Protein AF-A0A7S1LTD6-F1 (afdb_monomer)

Foldseek 3Di:
DDDDDDDDDDDDDDDDDDDDDDDDDDDDDDDDPDPPPPPDPPPDPDPFDQLDWDWAAPDPPDIDIQGDGPPDQLLVSLVVVCVVSVHDPVVSVVSSVVVVVVSVVSVVCVVVPPPDDDD

Mean predicted aligned error: 17.89 Å

Radius of gyration: 29.56 Å; Cα contacts (8 Å, |Δi|>4): 70; chains: 1; bounding box: 74×61×60 Å

Organism: Alexandrium catenella (NCBI:txid2925)

Sequence (119 aa):
PHPGQPMVAPAGTGGASGRVPAAAGRSPASPCKGGAGSRSVKEADGGPRVVLKVTVEVSEDQSETILVHEGETPKSLAEDFCKRNGLQDNLIGPLTAHIEENLQKALLTEKLGNVARPR

Structure (mmCIF, N/CA/C/O backbone):
data_AF-A0A7S1LTD6-F1
#
_entry.id   AF-A0A7S1LTD6-F1
#
loop_
_atom_site.group_PDB
_atom_site.id
_atom_site.type_symbol
_atom_site.label_atom_id
_atom_site.label_alt_id
_atom_site.label_comp_id
_atom_site.label_asym_id
_atom_site.label_entity_id
_atom_site.label_seq_id
_atom_site.pdbx_PDB_ins_code
_atom_site.Cartn_x
_atom_site.Cartn_y
_atom_site.Cartn_z
_atom_site.occupancy
_atom_site.B_iso_or_equiv
_atom_site.auth_seq_id
_atom_site.auth_comp_id
_atom_site.auth_asym_id
_atom_site.auth_atom_id
_atom_site.pdbx_PDB_model_num
ATOM 1 N N . PRO A 1 1 ? -41.175 30.769 22.210 1.00 51.44 1 PRO A N 1
ATOM 2 C CA . PRO A 1 1 ? -42.582 31.166 21.981 1.00 51.44 1 PRO A CA 1
ATOM 3 C C . PRO A 1 1 ? -42.721 32.688 21.798 1.00 51.44 1 PRO A C 1
ATOM 5 O O . PRO A 1 1 ? -42.786 33.424 22.773 1.00 51.44 1 PRO A O 1
ATOM 8 N N . HIS A 1 2 ? -42.743 33.140 20.541 1.00 50.47 2 HIS A N 1
ATOM 9 C CA . HIS A 1 2 ? -43.254 34.452 20.133 1.00 50.47 2 HIS A CA 1
ATOM 10 C C . HIS A 1 2 ? -44.279 34.223 19.005 1.00 50.47 2 HIS A C 1
ATOM 12 O O . HIS A 1 2 ? -43.963 33.472 18.079 1.00 50.47 2 HIS A O 1
ATOM 18 N N . PRO A 1 3 ? -45.498 34.789 19.095 1.00 65.38 3 PRO A N 1
ATOM 19 C CA . PRO A 1 3 ? -46.550 34.645 18.088 1.00 65.38 3 PRO A CA 1
ATOM 20 C C . PRO A 1 3 ? -46.619 35.846 17.118 1.00 65.38 3 PRO A C 1
ATOM 22 O O . PRO A 1 3 ? -46.383 36.980 17.524 1.00 65.38 3 PRO A O 1
ATOM 25 N N . GLY A 1 4 ? -47.044 35.596 15.869 1.00 57.72 4 GLY A N 1
ATOM 26 C CA . GLY A 1 4 ? -47.467 36.611 14.879 1.00 57.72 4 GLY A CA 1
ATOM 27 C C . GLY A 1 4 ? -46.340 37.088 13.947 1.00 57.72 4 GLY A C 1
ATOM 28 O O . GLY A 1 4 ? -45.266 37.420 14.418 1.00 57.72 4 GLY A O 1
ATOM 29 N N . GLN A 1 5 ? -46.464 37.150 12.619 1.00 65.44 5 GLN A N 1
ATOM 30 C CA . GLN A 1 5 ? -47.612 37.139 11.708 1.00 65.44 5 GLN A CA 1
ATOM 31 C C . GLN A 1 5 ? -47.256 36.459 10.360 1.00 65.44 5 GLN A C 1
ATOM 33 O O . GLN A 1 5 ? -46.074 36.338 10.036 1.00 65.44 5 GLN A O 1
ATOM 38 N N . PRO A 1 6 ? -48.269 36.055 9.564 1.00 70.25 6 PRO A N 1
ATOM 39 C CA . PRO A 1 6 ? -48.151 35.559 8.189 1.00 70.25 6 PRO A CA 1
ATOM 40 C C . PRO A 1 6 ? -48.393 36.666 7.136 1.00 70.25 6 PRO A C 1
ATOM 42 O O . PRO A 1 6 ? -49.013 37.670 7.461 1.00 70.25 6 PRO A O 1
ATOM 45 N N . MET A 1 7 ? -47.964 36.422 5.885 1.00 56.69 7 MET A N 1
ATOM 46 C CA . MET A 1 7 ? -48.308 37.062 4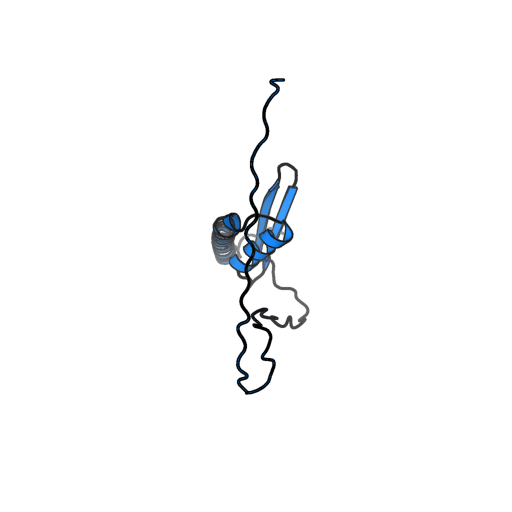.583 1.00 56.69 7 MET A CA 1
ATOM 47 C C . MET A 1 7 ? -46.999 37.194 3.780 1.00 56.69 7 MET A C 1
ATOM 49 O O . MET A 1 7 ? -46.025 37.734 4.279 1.00 56.69 7 MET A O 1
ATOM 53 N N . VAL A 1 8 ? -46.844 36.651 2.573 1.00 66.62 8 VAL A N 1
ATOM 54 C CA . VAL A 1 8 ? -47.632 36.909 1.364 1.00 66.62 8 VAL A CA 1
ATOM 55 C C . VAL A 1 8 ? -47.374 35.808 0.319 1.00 66.62 8 VAL A C 1
ATOM 57 O O . VAL A 1 8 ? -46.247 35.347 0.161 1.00 66.62 8 VAL A O 1
ATOM 60 N N . ALA A 1 9 ? -48.407 35.428 -0.434 1.00 52.34 9 ALA A N 1
ATOM 61 C CA . ALA A 1 9 ? -48.257 34.897 -1.792 1.00 52.34 9 ALA A CA 1
ATOM 62 C C . ALA A 1 9 ? -48.470 36.058 -2.778 1.00 52.34 9 ALA A C 1
ATOM 64 O O . ALA A 1 9 ? -49.203 36.997 -2.453 1.00 52.34 9 ALA A O 1
ATOM 65 N N . PRO A 1 10 ? -47.875 36.007 -3.980 1.00 64.62 10 PRO A N 1
ATOM 66 C CA . PRO A 1 10 ? -48.762 35.866 -5.135 1.00 64.62 10 PRO A CA 1
ATOM 67 C C . PRO A 1 10 ? -48.244 34.954 -6.257 1.00 64.62 10 PRO A C 1
ATOM 69 O O . PRO A 1 10 ? -47.056 34.687 -6.420 1.00 64.62 10 PRO A O 1
ATOM 72 N N . ALA A 1 11 ? -49.225 34.496 -7.032 1.00 55.81 11 ALA A N 1
ATOM 73 C CA . ALA A 1 11 ? -49.131 33.662 -8.216 1.00 55.81 11 ALA A CA 1
ATOM 74 C C . ALA A 1 11 ? -48.347 34.307 -9.373 1.00 55.81 11 ALA A C 1
ATOM 76 O O . ALA A 1 11 ? -48.443 35.509 -9.614 1.00 55.81 11 ALA A O 1
ATOM 77 N N . GLY A 1 12 ? -47.662 33.462 -10.147 1.00 51.97 12 GLY A N 1
ATOM 78 C CA . GLY A 1 12 ? -47.094 33.784 -11.454 1.00 51.97 12 GLY A CA 1
ATOM 79 C C . GLY A 1 12 ? -47.478 32.718 -12.477 1.00 51.97 12 GLY A C 1
ATOM 80 O O . GLY A 1 12 ? -46.866 31.657 -12.545 1.00 51.97 12 GLY A O 1
ATOM 81 N N . THR A 1 13 ? -48.532 33.001 -13.235 1.00 56.94 13 THR A N 1
ATOM 82 C CA . THR A 1 13 ? -48.993 32.294 -14.438 1.00 56.94 13 THR A CA 1
ATOM 83 C C . THR A 1 13 ? -48.173 32.677 -15.675 1.00 56.94 13 THR A C 1
ATOM 85 O O . THR A 1 13 ? -47.842 33.846 -15.846 1.00 56.94 13 THR A O 1
ATOM 88 N N . GLY A 1 14 ? -47.977 31.720 -16.590 1.00 47.34 14 GLY A N 1
ATOM 89 C CA . GLY A 1 14 ? -47.526 31.929 -17.980 1.00 47.34 14 GLY A CA 1
ATOM 90 C C . GLY A 1 14 ? -46.291 31.076 -18.301 1.00 47.34 14 GLY A C 1
ATOM 91 O O . GLY A 1 14 ? -45.282 31.199 -17.630 1.00 47.34 14 GLY A O 1
ATOM 92 N N . GLY A 1 15 ? -46.262 30.135 -19.245 1.00 50.25 15 GLY A N 1
ATOM 93 C CA . GLY A 1 15 ? -47.049 29.961 -20.461 1.00 50.25 15 GLY A CA 1
ATOM 94 C C . GLY A 1 15 ? -46.201 30.372 -21.665 1.00 50.25 15 GLY A C 1
ATOM 95 O O . GLY A 1 15 ? -46.133 31.557 -21.951 1.00 50.25 15 GLY A O 1
ATOM 96 N N . ALA A 1 16 ? -45.579 29.417 -22.366 1.00 49.91 16 ALA A N 1
ATOM 97 C CA . ALA A 1 16 ? -45.249 29.533 -23.792 1.00 49.91 16 ALA A CA 1
ATOM 98 C C . ALA A 1 16 ? -44.741 28.197 -24.356 1.00 49.91 16 ALA A C 1
ATOM 100 O O . ALA A 1 16 ? -43.698 27.678 -23.964 1.00 49.91 16 ALA A O 1
ATOM 101 N N . SER A 1 17 ? -45.498 27.679 -25.319 1.00 54.19 17 SER A N 1
ATOM 102 C CA . SER A 1 17 ? -45.104 26.639 -26.260 1.00 54.19 17 SER A CA 1
ATOM 103 C C . SER A 1 17 ? -43.874 27.053 -27.070 1.00 54.19 17 SER A C 1
ATOM 105 O O . SER A 1 17 ? -43.867 28.114 -27.687 1.00 54.19 17 SER A O 1
ATOM 107 N N . GLY A 1 18 ? -42.888 26.163 -27.159 1.00 50.03 18 GLY A N 1
ATOM 108 C CA . GLY A 1 18 ? -41.795 26.227 -28.126 1.00 50.03 18 GLY A CA 1
ATOM 109 C C . GLY A 1 18 ? -41.629 24.862 -28.779 1.00 50.03 18 GLY A C 1
ATOM 110 O O . GLY A 1 18 ? -41.193 23.908 -28.145 1.00 50.03 18 GLY A O 1
ATOM 111 N N . ARG A 1 19 ? -42.055 24.762 -30.036 1.00 52.09 19 ARG A N 1
ATOM 112 C CA . ARG A 1 19 ? -41.980 23.581 -30.902 1.00 52.09 19 ARG A CA 1
ATOM 113 C C . ARG A 1 19 ? -40.760 23.735 -31.828 1.00 52.09 19 ARG A C 1
ATOM 115 O O . ARG A 1 19 ? -40.432 24.868 -32.152 1.00 52.09 19 ARG A O 1
ATOM 122 N N . VAL A 1 20 ? -40.253 22.600 -32.336 1.00 53.72 20 VAL A N 1
ATOM 123 C CA . VAL A 1 20 ? -39.298 22.350 -33.458 1.00 53.72 20 VAL A CA 1
ATOM 124 C C . VAL A 1 20 ? -37.803 22.154 -33.111 1.00 53.72 20 VAL A C 1
ATOM 126 O O . VAL A 1 20 ? -37.334 22.774 -32.164 1.00 53.72 20 VAL A O 1
ATOM 129 N N . PRO A 1 21 ? -36.998 21.419 -33.924 1.00 53.47 21 PRO A N 1
ATOM 130 C CA . PRO A 1 21 ? -37.283 20.279 -34.814 1.00 53.47 21 PRO A CA 1
ATOM 131 C C . PRO A 1 21 ? -36.326 19.072 -34.625 1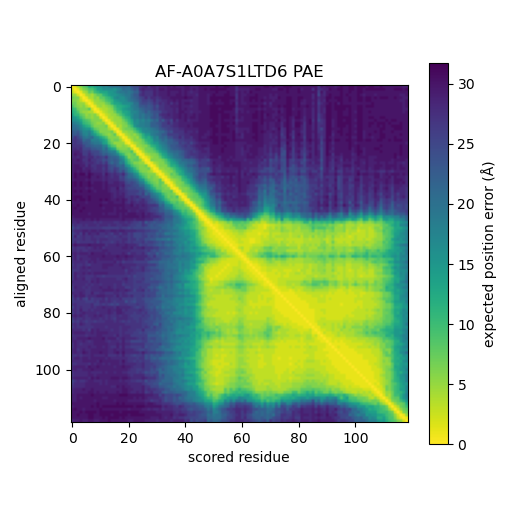.00 53.47 21 PRO A C 1
ATOM 133 O O . PRO A 1 21 ? -35.344 19.099 -33.890 1.00 53.47 21 PRO A O 1
ATOM 136 N N . ALA A 1 22 ? -36.641 18.006 -35.364 1.00 54.28 22 ALA A N 1
ATOM 137 C CA . ALA A 1 22 ? -35.854 16.795 -35.551 1.00 54.28 22 ALA A CA 1
ATOM 138 C C . ALA A 1 22 ? -34.524 17.019 -36.305 1.00 54.28 22 ALA A C 1
ATOM 140 O O . ALA A 1 22 ? -34.501 17.653 -37.359 1.00 54.28 22 ALA A O 1
ATOM 141 N N . ALA A 1 23 ? -33.462 16.372 -35.824 1.00 52.41 23 ALA A N 1
ATOM 142 C CA . ALA A 1 23 ? -32.303 15.928 -36.601 1.00 52.41 23 ALA A CA 1
ATOM 143 C C . ALA A 1 23 ? -31.948 14.529 -36.062 1.00 52.41 23 ALA A C 1
ATOM 145 O O . ALA A 1 23 ? -31.642 14.367 -34.888 1.00 52.41 23 ALA A O 1
ATOM 146 N N . ALA A 1 24 ? -32.316 13.456 -36.760 1.00 46.41 24 ALA A N 1
ATOM 147 C CA . ALA A 1 24 ? -31.518 12.839 -37.815 1.00 46.41 24 ALA A CA 1
ATOM 148 C C . ALA A 1 24 ? -30.131 12.392 -37.323 1.00 46.41 2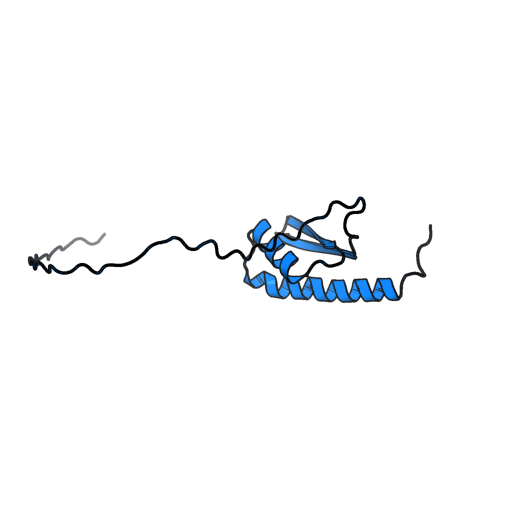4 ALA A C 1
ATOM 150 O O . ALA A 1 24 ? -29.227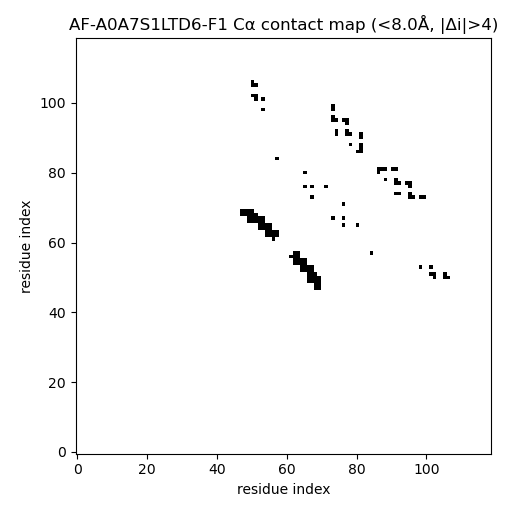 13.204 -37.165 1.00 46.41 24 ALA A O 1
ATOM 151 N N . GLY A 1 25 ? -29.951 11.073 -37.218 1.00 45.03 25 GLY A N 1
ATOM 152 C CA . GLY A 1 25 ? -28.668 10.466 -37.558 1.00 45.03 25 GLY A CA 1
ATOM 153 C C . GLY A 1 25 ? -28.008 9.610 -36.482 1.00 45.03 25 GLY A C 1
ATOM 154 O O . GLY A 1 25 ? -27.318 10.121 -35.617 1.00 45.03 25 GLY A O 1
ATOM 155 N N . ARG A 1 26 ? -28.087 8.294 -36.721 1.00 54.25 26 ARG A N 1
ATOM 156 C CA . ARG A 1 26 ? -27.027 7.291 -36.507 1.00 54.25 26 ARG A CA 1
ATOM 157 C C . ARG A 1 26 ? -26.732 6.830 -35.067 1.00 54.25 26 ARG A C 1
ATOM 159 O O . ARG A 1 26 ? -26.063 7.489 -34.286 1.00 54.25 26 ARG A O 1
ATOM 166 N N . SER A 1 27 ? -27.179 5.594 -34.825 1.00 44.88 27 SER A N 1
ATOM 167 C CA . SER A 1 27 ? -26.508 4.468 -34.146 1.00 44.88 27 SER A CA 1
ATOM 168 C C . SER A 1 27 ? -24.982 4.553 -33.954 1.00 44.88 27 SER A C 1
ATOM 170 O O . SER A 1 27 ? -24.321 5.235 -34.734 1.00 44.88 27 SER A O 1
ATOM 172 N N . PRO A 1 28 ? -24.372 3.659 -33.145 1.00 52.91 28 PRO A N 1
ATOM 173 C CA . PRO A 1 28 ? -24.890 2.835 -32.048 1.00 52.91 28 PRO A CA 1
ATOM 174 C C . PRO A 1 28 ? -24.059 3.029 -30.762 1.00 52.91 28 PRO A C 1
ATOM 176 O O . PRO A 1 28 ? -23.086 3.777 -30.717 1.00 52.91 28 PRO A O 1
ATOM 179 N N . ALA A 1 29 ? -24.448 2.298 -29.717 1.00 54.97 29 ALA A N 1
ATOM 180 C CA . ALA A 1 29 ? -23.626 2.002 -28.555 1.00 54.97 29 ALA A CA 1
ATOM 181 C C . ALA A 1 29 ? -22.141 1.818 -28.918 1.00 54.97 29 ALA A C 1
ATOM 183 O O . ALA A 1 29 ? -21.783 1.073 -29.832 1.00 54.97 29 ALA A O 1
ATOM 184 N N . SER A 1 30 ? -21.276 2.491 -28.172 1.00 52.59 30 SER A N 1
ATOM 185 C CA . SER A 1 30 ? -19.854 2.194 -28.132 1.00 52.59 30 SER A CA 1
ATOM 186 C C . SER A 1 30 ? -19.360 2.317 -26.699 1.00 52.59 30 SER A C 1
ATOM 188 O O . SER A 1 30 ? -19.894 3.102 -25.914 1.00 52.59 30 SER A O 1
ATOM 190 N N . PRO A 1 31 ? -18.445 1.425 -26.327 1.00 51.16 31 PRO A N 1
ATOM 191 C CA . PRO A 1 31 ? -18.632 0.568 -25.174 1.00 51.16 31 PRO A CA 1
ATOM 192 C C . PRO A 1 31 ? -17.763 1.044 -24.015 1.00 51.16 31 PRO A C 1
ATOM 194 O O . PRO A 1 31 ? -16.819 1.806 -24.198 1.00 51.16 31 PRO A O 1
ATOM 197 N N . CYS A 1 32 ? -18.102 0.557 -22.824 1.00 43.56 32 CYS A N 1
ATOM 198 C CA . CYS A 1 32 ? -17.178 0.150 -21.769 1.00 43.56 32 CYS A CA 1
ATOM 199 C C . CYS A 1 32 ? -15.782 0.781 -21.878 1.00 43.56 32 CYS A C 1
ATOM 201 O O . CYS A 1 32 ? -14.910 0.254 -22.573 1.00 43.56 32 CYS A O 1
ATOM 203 N N . LYS A 1 33 ? -15.536 1.880 -21.156 1.00 48.84 33 LYS A N 1
ATOM 204 C CA . LYS A 1 33 ? -14.171 2.353 -20.913 1.00 48.84 33 LYS A CA 1
ATOM 205 C C . LYS A 1 33 ? -13.504 1.361 -19.957 1.00 48.84 33 LYS A C 1
ATOM 207 O O . LYS A 1 33 ? -13.455 1.553 -18.748 1.00 48.84 33 LYS A O 1
ATOM 212 N N . GLY A 1 34 ? -13.092 0.238 -20.539 1.00 44.56 34 GLY A N 1
ATOM 213 C CA . GLY A 1 34 ? -12.282 -0.794 -19.934 1.00 44.56 34 GLY A CA 1
ATOM 214 C C . GLY A 1 34 ? -10.909 -0.222 -19.633 1.00 44.56 34 GLY A C 1
ATOM 215 O O . GLY A 1 34 ? -10.141 0.109 -20.530 1.00 44.56 34 GLY A O 1
ATOM 216 N N . GLY A 1 35 ? -10.633 -0.103 -18.345 1.00 41.44 35 GLY A N 1
ATOM 217 C CA . GLY A 1 35 ? -9.294 -0.001 -17.785 1.00 41.44 35 GLY A CA 1
ATOM 218 C C . GLY A 1 35 ? -9.142 -0.924 -16.579 1.00 41.44 35 GLY A C 1
ATOM 219 O O . GLY A 1 35 ? -8.272 -0.697 -15.752 1.00 41.44 35 GLY A O 1
ATOM 220 N N . ALA A 1 36 ? -9.995 -1.946 -16.445 1.00 47.19 36 ALA A N 1
ATOM 221 C CA . ALA A 1 36 ? -9.708 -3.074 -15.575 1.00 47.19 36 ALA A CA 1
ATOM 222 C C . ALA A 1 36 ? -8.739 -3.962 -16.352 1.00 47.19 36 ALA A C 1
ATOM 224 O O . ALA A 1 36 ? -9.145 -4.795 -17.160 1.00 47.19 36 ALA A O 1
ATOM 225 N N . GLY A 1 37 ? -7.445 -3.700 -16.179 1.00 39.88 37 GLY A N 1
ATOM 226 C CA . GLY A 1 37 ? -6.401 -4.618 -16.596 1.00 39.88 37 GLY A CA 1
ATOM 227 C C . GLY A 1 37 ? -6.598 -5.930 -15.853 1.00 39.88 37 GLY A C 1
ATOM 228 O O . GLY A 1 37 ? -6.047 -6.120 -14.773 1.00 39.88 37 GLY A O 1
ATOM 229 N N . SER A 1 38 ? -7.390 -6.826 -16.437 1.00 46.97 38 SER A N 1
ATOM 230 C CA . SER A 1 38 ? -7.392 -8.247 -16.138 1.00 46.97 38 SER A CA 1
ATOM 231 C C . SER A 1 38 ? -6.008 -8.769 -16.500 1.00 46.97 38 SER A C 1
ATOM 233 O O . SER A 1 38 ? -5.764 -9.251 -17.607 1.00 46.97 38 SER A O 1
ATOM 235 N N . ARG A 1 39 ? -5.055 -8.611 -15.579 1.00 50.91 39 ARG A N 1
ATOM 236 C CA . ARG A 1 39 ? -3.804 -9.350 -15.636 1.00 50.91 39 ARG A CA 1
ATOM 237 C C . ARG A 1 39 ? -4.164 -10.803 -15.374 1.00 50.91 39 ARG A C 1
ATOM 239 O O . ARG A 1 39 ? -4.377 -11.223 -14.247 1.00 50.91 39 ARG A O 1
ATOM 246 N N . SER A 1 40 ? -4.322 -11.499 -16.495 1.00 47.25 40 SER A N 1
ATOM 247 C CA . SER A 1 40 ? -4.271 -12.940 -16.673 1.00 47.25 40 SER A CA 1
ATOM 248 C C . SER A 1 40 ? -3.348 -13.575 -15.633 1.00 47.25 40 SER A C 1
ATOM 250 O O . SER A 1 40 ? -2.124 -13.527 -15.764 1.00 47.25 40 SER A O 1
ATOM 252 N N . VAL A 1 41 ? -3.936 -14.142 -14.581 1.00 49.50 41 VAL A N 1
ATOM 253 C CA . VAL A 1 41 ? -3.221 -15.060 -13.702 1.00 49.50 41 VAL A CA 1
ATOM 254 C C . VAL A 1 41 ? -3.175 -16.394 -14.428 1.00 49.50 41 VAL A C 1
ATOM 256 O O . VAL A 1 41 ? -4.091 -17.207 -14.380 1.00 49.50 41 VAL A O 1
ATOM 259 N N . LYS A 1 42 ? -2.093 -16.581 -15.184 1.00 45.38 42 LYS A N 1
A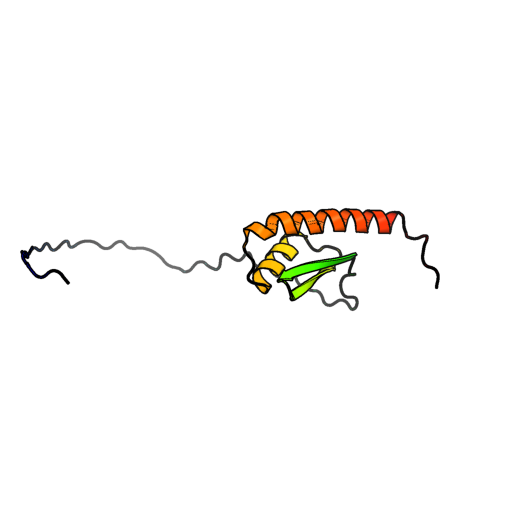TOM 260 C CA . LYS A 1 42 ? -1.600 -17.913 -15.506 1.00 45.38 42 LYS A CA 1
ATOM 261 C C . LYS A 1 4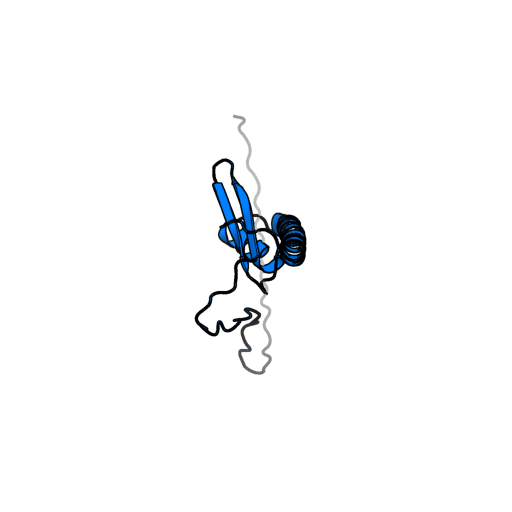2 ? -1.317 -18.595 -14.172 1.00 45.38 42 LYS A C 1
ATOM 263 O O . LYS A 1 42 ? -0.351 -18.251 -13.498 1.00 45.38 42 LYS A O 1
ATOM 268 N N . GLU A 1 43 ? -2.188 -19.524 -13.807 1.00 51.88 43 GLU A N 1
ATOM 269 C CA . GLU A 1 43 ? -1.957 -20.505 -12.758 1.00 51.88 43 GLU A CA 1
ATOM 270 C C . GLU A 1 43 ? -0.736 -21.342 -13.160 1.00 51.88 43 GLU A C 1
ATOM 272 O O . GLU A 1 43 ? -0.813 -22.267 -13.966 1.00 51.88 43 GLU A O 1
ATOM 277 N N . ALA A 1 44 ? 0.426 -20.936 -12.658 1.00 50.47 44 ALA A N 1
ATOM 278 C CA . ALA A 1 44 ? 1.598 -21.776 -12.540 1.00 50.47 44 ALA A CA 1
ATOM 279 C C . ALA A 1 44 ? 1.813 -21.994 -11.042 1.00 50.47 44 ALA A C 1
ATOM 281 O O . ALA A 1 44 ? 1.901 -21.044 -10.267 1.00 50.47 44 ALA A O 1
ATOM 282 N N . ASP A 1 45 ? 1.814 -23.266 -10.674 1.00 50.81 45 ASP A N 1
ATOM 283 C CA . ASP A 1 45 ? 2.025 -23.845 -9.353 1.00 50.81 45 ASP A CA 1
ATOM 284 C C . ASP A 1 45 ? 3.261 -23.238 -8.654 1.00 50.81 45 ASP A C 1
ATOM 286 O O . ASP A 1 45 ? 4.402 -23.632 -8.890 1.00 50.81 45 ASP A O 1
ATOM 290 N N . GLY A 1 46 ? 3.028 -22.183 -7.869 1.00 50.34 46 GLY A N 1
ATOM 291 C CA . GLY A 1 46 ? 4.070 -21.334 -7.291 1.00 50.34 46 GLY A CA 1
ATOM 292 C C . GLY A 1 46 ? 3.599 -19.887 -7.204 1.00 50.34 46 GLY A C 1
ATOM 293 O O . GLY A 1 46 ? 4.039 -19.042 -7.979 1.00 50.34 46 GLY A O 1
ATOM 294 N N . GLY A 1 47 ? 2.665 -19.609 -6.286 1.00 57.28 47 GLY A N 1
ATOM 295 C CA . GLY A 1 47 ? 2.161 -18.253 -6.045 1.00 57.28 47 GLY A CA 1
ATOM 296 C C . GLY A 1 47 ? 3.307 -17.242 -5.888 1.00 57.28 47 GLY A C 1
ATOM 297 O O . GLY A 1 47 ? 4.391 -17.614 -5.423 1.00 57.28 47 GLY A O 1
ATOM 298 N N . PRO A 1 48 ? 3.103 -15.980 -6.302 1.00 66.56 48 PRO A N 1
ATOM 299 C CA . PRO A 1 48 ? 4.184 -15.010 -6.350 1.00 66.56 48 PRO A CA 1
ATOM 300 C C . PRO A 1 48 ? 4.789 -14.864 -4.948 1.00 66.56 48 PRO A C 1
ATOM 302 O O . PRO A 1 48 ? 4.076 -14.841 -3.944 1.00 66.56 48 PRO A O 1
ATOM 305 N N . ARG A 1 49 ? 6.121 -14.859 -4.857 1.00 77.81 49 ARG A N 1
ATOM 306 C CA . ARG A 1 49 ? 6.822 -14.864 -3.571 1.00 77.81 49 ARG A CA 1
ATOM 307 C C . ARG A 1 49 ? 6.499 -13.579 -2.816 1.00 77.81 49 ARG A C 1
ATOM 309 O O . ARG A 1 49 ? 6.628 -12.484 -3.361 1.00 77.81 49 ARG A O 1
ATOM 316 N N . VAL A 1 50 ? 6.091 -13.712 -1.554 1.00 83.44 50 VAL A N 1
ATOM 317 C CA . VAL A 1 50 ? 5.920 -12.558 -0.663 1.00 83.44 50 VAL A CA 1
ATOM 318 C C . VAL A 1 50 ? 7.301 -11.973 -0.381 1.00 83.44 50 VAL A C 1
ATOM 320 O O . VAL A 1 50 ? 8.126 -12.625 0.261 1.00 83.44 50 VAL A O 1
ATOM 323 N N . VAL A 1 51 ? 7.537 -10.752 -0.854 1.00 85.44 51 VAL A N 1
ATOM 324 C CA . VAL A 1 51 ? 8.784 -10.004 -0.616 1.00 85.44 51 VAL A CA 1
ATOM 325 C C . VAL A 1 51 ? 8.699 -9.116 0.605 1.00 85.44 51 VAL A C 1
ATOM 327 O O . VAL A 1 51 ? 9.711 -8.849 1.246 1.00 85.44 51 VAL A O 1
ATOM 330 N N . LEU A 1 52 ? 7.496 -8.663 0.950 1.00 86.31 52 LEU A N 1
ATOM 331 C CA . LEU A 1 52 ? 7.299 -7.747 2.057 1.00 86.31 52 LEU A CA 1
ATOM 332 C C . LEU A 1 52 ? 5.939 -7.982 2.713 1.00 86.31 52 LEU A C 1
ATOM 334 O O . LEU A 1 52 ? 4.931 -8.205 2.044 1.00 86.31 52 LEU A O 1
ATOM 338 N N . LYS A 1 53 ? 5.925 -7.917 4.044 1.00 88.62 53 LYS A N 1
ATOM 339 C CA . LYS A 1 53 ? 4.714 -7.918 4.865 1.00 88.62 53 LYS A CA 1
ATOM 340 C C . LYS A 1 53 ? 4.653 -6.587 5.599 1.00 88.62 53 LYS A C 1
ATOM 342 O O . LYS A 1 53 ? 5.542 -6.307 6.398 1.00 88.62 53 LYS A O 1
ATOM 347 N N . VAL A 1 54 ? 3.638 -5.781 5.315 1.00 87.88 54 VAL A N 1
ATOM 348 C CA . VAL A 1 54 ? 3.434 -4.476 5.957 1.00 87.88 54 VAL A CA 1
ATOM 349 C C . VAL A 1 54 ? 2.175 -4.560 6.799 1.00 87.88 54 VAL A C 1
ATOM 351 O O . VAL A 1 54 ? 1.102 -4.778 6.252 1.00 87.88 54 VAL A O 1
ATOM 354 N N . THR A 1 55 ? 2.285 -4.404 8.114 1.00 87.75 55 THR A N 1
ATOM 355 C CA . THR A 1 55 ? 1.109 -4.309 8.987 1.00 87.75 55 THR A CA 1
ATOM 356 C C . THR A 1 55 ? 0.715 -2.848 9.124 1.00 87.75 55 THR A C 1
ATOM 358 O O . THR A 1 55 ? 1.542 -2.023 9.500 1.00 87.75 55 THR A O 1
ATOM 361 N N . VAL A 1 56 ? -0.533 -2.538 8.792 1.00 87.25 56 VAL A N 1
ATOM 362 C CA . VAL A 1 56 ? -1.102 -1.193 8.837 1.00 87.25 56 VAL A CA 1
ATOM 363 C C . VAL A 1 56 ? -2.204 -1.177 9.883 1.00 87.25 56 VAL A C 1
ATOM 365 O O . VAL A 1 56 ? -3.111 -2.007 9.852 1.00 87.25 56 VAL A O 1
ATOM 368 N N . GLU A 1 57 ? -2.125 -0.233 10.810 1.00 87.69 57 GLU A N 1
ATOM 369 C CA . GLU A 1 57 ? -3.174 0.012 11.796 1.00 87.69 57 GLU A CA 1
ATOM 370 C C . GLU A 1 57 ? -4.286 0.840 11.141 1.00 87.69 57 GLU A C 1
ATOM 372 O O . GLU A 1 57 ? -4.065 1.958 10.677 1.00 87.69 57 GLU A O 1
ATOM 377 N N . VAL A 1 58 ? -5.474 0.247 11.045 1.00 86.12 58 VAL A N 1
ATOM 378 C CA . VAL A 1 58 ? -6.669 0.839 10.428 1.00 86.12 58 VAL A CA 1
ATOM 379 C C . VAL A 1 58 ? -7.516 1.542 11.493 1.00 86.12 58 VAL A C 1
ATOM 381 O O . VAL A 1 58 ? -8.149 2.560 11.221 1.00 86.12 58 VAL A O 1
ATOM 384 N N . SER A 1 59 ? -7.540 1.017 12.720 1.00 83.06 59 SER A N 1
ATOM 385 C CA . SER A 1 59 ? -8.239 1.577 13.885 1.00 83.06 59 SER A CA 1
ATOM 386 C C . SER A 1 59 ? -7.571 1.110 15.182 1.00 83.06 59 SER A C 1
ATOM 388 O O . SER A 1 59 ? -6.706 0.241 15.142 1.00 83.06 59 SER A O 1
ATOM 390 N N . GLU A 1 60 ? -7.997 1.647 16.330 1.00 83.19 60 GLU A N 1
ATOM 391 C CA . GLU A 1 60 ? -7.414 1.342 17.652 1.00 83.19 60 GLU A CA 1
ATOM 392 C C . GLU A 1 60 ? -7.382 -0.164 17.982 1.00 83.19 60 GLU A C 1
ATOM 394 O O . GLU A 1 60 ? -6.430 -0.635 18.597 1.00 83.19 60 GLU A O 1
ATOM 399 N N . ASP A 1 61 ? -8.363 -0.931 17.498 1.00 89.25 61 ASP A N 1
ATOM 400 C CA . ASP A 1 61 ? -8.447 -2.387 17.686 1.00 89.25 61 ASP A CA 1
ATOM 401 C C . ASP A 1 61 ? -8.275 -3.188 16.380 1.00 89.25 61 ASP A C 1
ATOM 403 O O . ASP A 1 61 ? -8.438 -4.410 16.368 1.00 89.25 61 ASP A O 1
ATOM 407 N N . GLN A 1 62 ? -7.975 -2.525 15.256 1.00 87.06 62 GLN A N 1
ATOM 408 C CA . GLN A 1 62 ? -7.899 -3.174 13.946 1.00 87.06 62 GLN A CA 1
ATOM 409 C C . GLN A 1 62 ? -6.580 -2.864 13.247 1.00 87.06 62 GLN A C 1
ATOM 411 O O . GLN A 1 62 ? -6.296 -1.728 12.872 1.00 87.06 62 GLN A O 1
ATOM 416 N N . SER A 1 63 ? -5.809 -3.915 12.989 1.00 89.25 63 SER A N 1
ATOM 417 C CA . SER A 1 63 ? -4.649 -3.874 12.107 1.00 89.25 63 SER A CA 1
ATOM 418 C C . SER A 1 63 ? -4.799 -4.922 11.016 1.00 89.25 63 SER A C 1
ATOM 420 O O . SER A 1 63 ? -5.341 -6.005 11.239 1.00 89.25 63 SER A O 1
ATOM 422 N N . GLU A 1 64 ? -4.327 -4.593 9.822 1.00 88.44 64 GLU A N 1
ATOM 423 C CA . GLU A 1 64 ? -4.377 -5.489 8.680 1.00 88.44 64 GLU A CA 1
ATOM 424 C C . GLU A 1 64 ? -3.007 -5.557 8.009 1.00 88.44 64 GLU A C 1
ATOM 426 O O . GLU A 1 64 ? -2.271 -4.574 7.920 1.00 88.44 64 GLU A O 1
ATOM 431 N N . THR A 1 65 ? -2.628 -6.754 7.566 1.00 88.75 65 THR A N 1
ATOM 432 C CA . THR A 1 65 ? -1.328 -6.984 6.939 1.00 88.75 65 THR A CA 1
ATOM 433 C C . THR A 1 65 ? -1.461 -7.015 5.423 1.00 88.75 65 THR A C 1
ATOM 435 O O . THR A 1 65 ? -2.112 -7.887 4.850 1.00 88.75 65 THR A O 1
ATOM 438 N N . ILE A 1 66 ? -0.762 -6.100 4.762 1.00 88.94 66 ILE A N 1
ATOM 439 C CA . ILE A 1 66 ? -0.590 -6.056 3.316 1.00 88.94 66 ILE A CA 1
ATOM 440 C C . ILE A 1 66 ? 0.571 -6.977 2.941 1.00 88.94 66 ILE A C 1
ATOM 442 O O . ILE A 1 66 ? 1.718 -6.777 3.355 1.00 88.94 66 ILE A O 1
ATOM 446 N N . LEU A 1 67 ? 0.268 -7.999 2.143 1.00 88.12 67 LEU A N 1
ATOM 447 C CA . LEU A 1 67 ? 1.259 -8.900 1.564 1.00 88.12 67 LEU A CA 1
ATOM 448 C C . LEU A 1 67 ? 1.654 -8.377 0.186 1.00 88.12 67 LEU A C 1
ATOM 450 O O . LEU A 1 67 ? 0.844 -8.366 -0.740 1.00 88.12 67 LEU A O 1
ATOM 454 N N . VAL A 1 68 ? 2.903 -7.944 0.057 1.00 87.69 68 VAL A N 1
ATOM 455 C CA . VAL A 1 68 ? 3.462 -7.488 -1.212 1.00 87.69 68 VAL A CA 1
ATOM 456 C C . VAL A 1 68 ? 4.203 -8.644 -1.857 1.00 87.69 68 VAL A C 1
ATOM 458 O O . VAL A 1 68 ? 5.108 -9.235 -1.257 1.00 87.69 68 VAL A O 1
ATOM 461 N N . HIS A 1 69 ? 3.822 -8.954 -3.088 1.00 86.62 69 HIS A N 1
ATOM 462 C CA . HIS A 1 69 ? 4.430 -10.015 -3.874 1.00 86.62 69 HIS A CA 1
ATOM 463 C C . HIS A 1 69 ? 5.387 -9.455 -4.936 1.00 86.62 69 HIS A C 1
ATOM 465 O O . HIS A 1 69 ? 5.290 -8.286 -5.315 1.00 86.62 69 HIS A O 1
ATOM 471 N N . GLU A 1 70 ? 6.313 -10.282 -5.429 1.00 79.94 70 GLU A N 1
ATOM 472 C CA . GLU A 1 70 ? 7.196 -9.893 -6.538 1.00 79.94 70 GLU A CA 1
ATOM 473 C C . GLU A 1 70 ? 6.393 -9.450 -7.770 1.00 79.94 70 GLU A C 1
ATOM 475 O O . GLU A 1 70 ? 5.533 -10.177 -8.265 1.00 79.94 70 GLU A O 1
ATOM 480 N N . GLY A 1 71 ? 6.692 -8.249 -8.276 1.00 81.38 71 GLY A N 1
ATOM 481 C CA . GLY A 1 71 ? 6.043 -7.674 -9.460 1.00 81.38 71 GLY A CA 1
ATOM 482 C C . GLY A 1 71 ? 4.746 -6.900 -9.192 1.00 81.38 71 GLY A C 1
ATOM 483 O O . GLY A 1 71 ? 4.195 -6.311 -10.127 1.00 81.38 71 GLY A O 1
ATOM 484 N N . GLU A 1 72 ? 4.274 -6.850 -7.944 1.00 84.31 72 GLU A N 1
ATOM 485 C CA . GLU A 1 72 ? 3.146 -6.000 -7.559 1.00 84.31 72 GLU A CA 1
ATOM 486 C C . GLU A 1 72 ? 3.561 -4.533 -7.414 1.00 84.31 72 GLU A C 1
ATOM 488 O O . GLU A 1 72 ? 4.696 -4.212 -7.055 1.00 84.31 72 GLU A O 1
ATOM 493 N N . THR A 1 73 ? 2.626 -3.620 -7.696 1.00 89.19 73 THR A N 1
ATOM 494 C CA . THR A 1 73 ? 2.875 -2.183 -7.562 1.00 89.19 73 THR A CA 1
ATOM 495 C C . THR A 1 73 ? 2.330 -1.660 -6.229 1.00 89.19 73 THR A C 1
ATOM 497 O O . THR A 1 73 ? 1.156 -1.870 -5.914 1.00 89.19 73 THR A O 1
ATOM 500 N N . PRO A 1 74 ? 3.141 -0.919 -5.451 1.00 89.94 74 PRO A N 1
ATOM 501 C CA . PRO A 1 74 ? 2.764 -0.443 -4.118 1.00 89.94 74 PRO A CA 1
ATOM 502 C C . PRO A 1 74 ? 1.550 0.485 -4.162 1.00 89.94 74 PRO A C 1
ATOM 504 O O . PRO A 1 74 ? 0.677 0.404 -3.303 1.00 89.94 74 PRO A O 1
ATOM 507 N N . LYS A 1 75 ? 1.437 1.291 -5.223 1.00 91.19 75 LYS A N 1
ATOM 508 C CA . LYS A 1 75 ? 0.268 2.137 -5.467 1.00 91.19 75 LYS A CA 1
ATOM 509 C C . LYS A 1 75 ? -1.018 1.320 -5.606 1.00 91.19 75 LYS A C 1
ATOM 511 O O . LYS A 1 75 ? -2.010 1.637 -4.963 1.00 91.19 75 LYS A O 1
ATOM 516 N N . SER A 1 76 ? -0.996 0.251 -6.408 1.00 90.38 76 SER A N 1
ATOM 517 C CA . SER A 1 76 ? -2.181 -0.591 -6.611 1.00 90.38 76 SER A CA 1
ATOM 518 C C . SER A 1 76 ? -2.592 -1.292 -5.318 1.00 90.38 76 SER A C 1
ATOM 520 O O . SER A 1 76 ? -3.783 -1.402 -5.045 1.00 90.38 76 SER A O 1
ATOM 522 N N . LEU A 1 77 ? -1.620 -1.719 -4.506 1.00 90.88 77 LEU A N 1
ATOM 523 C CA . LEU A 1 77 ? -1.877 -2.325 -3.199 1.00 90.88 77 LEU A CA 1
ATOM 524 C C . LEU A 1 77 ? -2.472 -1.327 -2.205 1.00 90.88 77 LEU A C 1
ATOM 526 O O . LEU A 1 77 ? -3.421 -1.671 -1.510 1.00 90.88 77 LEU A O 1
ATOM 530 N N . ALA A 1 78 ? -1.959 -0.097 -2.157 1.00 91.00 78 ALA A N 1
ATOM 531 C CA . ALA A 1 78 ? -2.501 0.951 -1.300 1.00 91.00 78 ALA A CA 1
ATOM 532 C C . ALA A 1 78 ? -3.929 1.346 -1.711 1.00 91.00 78 ALA A C 1
ATOM 534 O O . ALA A 1 78 ? -4.803 1.452 -0.857 1.00 91.00 78 ALA A O 1
ATOM 535 N N . GLU A 1 79 ? -4.190 1.513 -3.013 1.00 92.06 79 GLU A N 1
ATOM 536 C CA . GLU A 1 79 ? -5.537 1.792 -3.528 1.00 92.06 79 GLU A CA 1
ATOM 537 C C . GLU A 1 79 ? -6.526 0.678 -3.164 1.00 92.06 79 GLU A C 1
ATOM 539 O O . GLU A 1 79 ? -7.643 0.948 -2.724 1.00 92.06 79 GLU A O 1
ATOM 544 N N . ASP A 1 80 ? -6.122 -0.577 -3.355 1.00 90.38 80 ASP A N 1
ATOM 545 C CA . ASP A 1 80 ? -6.947 -1.743 -3.058 1.00 90.38 80 ASP A CA 1
ATOM 546 C C . ASP A 1 80 ? -7.190 -1.904 -1.549 1.00 90.38 80 ASP A C 1
ATOM 548 O O . ASP A 1 80 ? -8.321 -2.143 -1.124 1.00 90.38 80 ASP A O 1
ATOM 552 N N . PHE A 1 81 ? -6.163 -1.674 -0.728 1.00 90.38 81 PHE A N 1
ATOM 553 C CA . PHE A 1 81 ? -6.264 -1.672 0.729 1.00 90.38 81 PHE A CA 1
ATOM 554 C C . PHE A 1 81 ? -7.222 -0.594 1.234 1.00 90.38 81 PHE A C 1
ATOM 556 O O . PHE A 1 81 ? -8.093 -0.879 2.058 1.00 90.38 81 PHE A O 1
ATOM 563 N N . CYS A 1 82 ? -7.109 0.630 0.707 1.00 90.25 82 CYS A N 1
ATOM 564 C CA . CYS A 1 82 ? -8.008 1.713 1.078 1.00 90.25 82 CYS A CA 1
ATOM 565 C C . CYS A 1 82 ? -9.454 1.412 0.670 1.00 90.25 82 CYS A C 1
ATOM 567 O O . CYS A 1 82 ? -10.359 1.613 1.474 1.00 90.25 82 CYS A O 1
ATOM 569 N N . LYS A 1 83 ? -9.686 0.857 -0.526 1.00 90.00 83 LYS A N 1
ATOM 570 C CA . LYS A 1 83 ? -11.031 0.463 -0.980 1.00 90.00 83 LYS A CA 1
ATOM 571 C C . LYS A 1 83 ? -11.636 -0.650 -0.128 1.00 90.00 83 LYS A C 1
ATOM 573 O O . LYS A 1 83 ? -12.812 -0.566 0.213 1.00 90.00 83 LYS A O 1
ATOM 578 N N . ARG A 1 84 ? -10.852 -1.675 0.223 1.00 88.56 84 ARG A N 1
ATOM 579 C CA . ARG A 1 84 ? -11.314 -2.805 1.047 1.00 88.56 84 ARG A CA 1
ATOM 580 C C . ARG A 1 84 ? -11.673 -2.388 2.468 1.00 88.56 84 ARG A C 1
ATOM 582 O O . ARG A 1 84 ? -12.698 -2.827 2.978 1.00 88.56 84 ARG A O 1
ATOM 589 N N . ASN A 1 85 ? -10.865 -1.518 3.068 1.00 86.12 85 ASN A N 1
ATOM 590 C CA . ASN A 1 85 ? -11.063 -1.041 4.436 1.00 86.12 85 ASN A CA 1
ATOM 591 C C . ASN A 1 85 ? -11.946 0.219 4.522 1.00 86.12 85 ASN A C 1
ATOM 593 O O . ASN A 1 85 ? -12.185 0.727 5.613 1.00 86.12 85 ASN A O 1
ATOM 597 N N . GLY A 1 86 ? -12.429 0.749 3.391 1.00 87.38 86 GLY A N 1
ATOM 598 C CA . GLY A 1 86 ? -13.223 1.983 3.359 1.00 87.38 86 GLY A CA 1
ATOM 599 C C . GLY A 1 86 ? -12.455 3.225 3.831 1.00 87.38 86 GLY A C 1
ATOM 600 O O . GLY A 1 86 ? -13.057 4.163 4.354 1.00 87.38 86 GLY A O 1
ATOM 601 N N . LEU A 1 87 ? -11.129 3.231 3.677 1.00 87.75 87 LEU A N 1
ATOM 602 C CA . LEU A 1 87 ? -10.260 4.347 4.043 1.00 87.75 87 LEU A CA 1
ATOM 603 C C . LEU A 1 87 ? -10.330 5.475 3.010 1.00 87.75 87 LEU A C 1
ATOM 605 O O . LEU A 1 87 ? -10.626 5.263 1.836 1.00 87.75 87 LEU A O 1
ATOM 609 N N . GLN A 1 88 ? -9.995 6.688 3.447 1.00 88.88 88 GLN A N 1
ATOM 610 C CA . GLN A 1 88 ? -9.982 7.863 2.578 1.00 88.88 88 GLN A CA 1
ATOM 611 C C . GLN A 1 88 ? -8.853 7.806 1.541 1.00 88.88 88 GLN A C 1
ATOM 613 O O . GLN A 1 88 ? -7.721 7.445 1.866 1.00 88.88 88 GLN A O 1
ATOM 618 N N . ASP A 1 89 ? -9.117 8.304 0.329 1.00 88.88 89 ASP A N 1
ATOM 619 C CA . ASP A 1 89 ? -8.131 8.347 -0.761 1.00 88.88 89 ASP A CA 1
ATOM 620 C C . ASP A 1 89 ? -6.881 9.184 -0.435 1.00 88.88 89 ASP A C 1
ATOM 622 O O . ASP A 1 89 ? -5.805 8.963 -0.991 1.00 88.88 89 ASP A O 1
ATOM 626 N N . ASN A 1 90 ? -6.988 10.114 0.520 1.00 91.56 90 ASN A N 1
ATOM 627 C CA . ASN A 1 90 ? -5.859 10.914 1.002 1.00 91.56 90 ASN A CA 1
ATOM 628 C C . ASN A 1 90 ? -4.767 10.060 1.672 1.00 91.56 90 ASN A C 1
ATOM 630 O O . ASN A 1 90 ? -3.618 10.493 1.744 1.00 91.56 90 ASN A O 1
ATOM 634 N N . LEU A 1 91 ? -5.107 8.855 2.147 1.00 89.06 91 LEU A N 1
ATOM 635 C CA . LEU A 1 91 ? -4.163 7.924 2.770 1.00 89.06 91 LEU A CA 1
ATOM 636 C C . LEU A 1 91 ? -3.407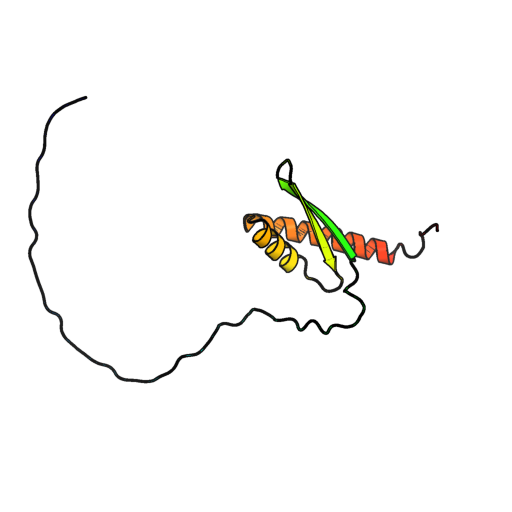 7.070 1.748 1.00 89.06 91 LEU A C 1
ATOM 638 O O . LEU A 1 91 ? -2.352 6.532 2.074 1.00 89.06 91 LEU A O 1
ATOM 642 N N . ILE A 1 92 ? -3.884 6.992 0.502 1.00 89.75 92 ILE A N 1
ATOM 643 C CA . ILE A 1 92 ? -3.250 6.186 -0.550 1.00 89.75 92 ILE A CA 1
ATOM 644 C C . ILE A 1 92 ? -1.824 6.678 -0.802 1.00 89.75 92 ILE A C 1
ATOM 646 O O . ILE A 1 92 ? -0.908 5.868 -0.894 1.00 89.75 92 ILE A O 1
ATOM 650 N N . GLY A 1 93 ? -1.617 7.995 -0.874 1.00 92.81 93 GLY A N 1
ATOM 651 C CA . GLY A 1 93 ? -0.297 8.608 -1.062 1.00 92.81 93 GLY A CA 1
ATOM 652 C C . GLY A 1 93 ? 0.724 8.219 0.017 1.00 92.81 93 GLY A C 1
ATOM 653 O O . GLY A 1 93 ? 1.732 7.591 -0.319 1.00 92.81 93 GLY A O 1
ATOM 654 N N . PRO A 1 94 ? 0.488 8.548 1.302 1.00 92.19 94 PRO A N 1
ATOM 655 C CA . PRO A 1 94 ? 1.409 8.194 2.380 1.00 92.19 94 PRO A CA 1
ATOM 656 C C . PRO A 1 94 ? 1.571 6.678 2.554 1.00 92.19 94 PRO A C 1
ATOM 658 O O . PRO A 1 94 ? 2.688 6.221 2.785 1.00 92.19 94 PRO A O 1
ATOM 661 N N . LEU A 1 95 ? 0.508 5.882 2.376 1.00 90.12 95 LEU A N 1
ATOM 662 C CA . LEU A 1 95 ? 0.598 4.421 2.441 1.00 90.12 95 LEU A CA 1
ATOM 663 C C . LEU A 1 95 ? 1.453 3.852 1.300 1.00 90.12 95 LEU A C 1
ATOM 665 O O . LEU A 1 95 ? 2.288 2.982 1.533 1.00 90.12 95 LEU A O 1
ATOM 669 N N . THR A 1 96 ? 1.297 4.374 0.081 1.00 93.06 96 THR A N 1
ATOM 670 C CA . THR A 1 96 ? 2.117 3.980 -1.075 1.00 93.06 96 THR A CA 1
ATOM 671 C C . THR A 1 96 ? 3.593 4.247 -0.802 1.00 93.06 96 THR A C 1
ATOM 673 O O . THR A 1 9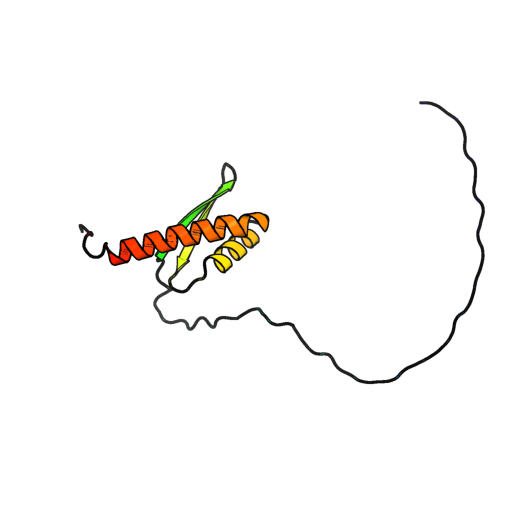6 ? 4.401 3.330 -0.929 1.00 93.06 96 THR A O 1
ATOM 676 N N . ALA A 1 97 ? 3.930 5.459 -0.351 1.00 93.44 97 ALA A N 1
ATOM 677 C CA . ALA A 1 97 ? 5.305 5.826 -0.017 1.00 93.44 97 ALA A CA 1
ATOM 678 C C . ALA A 1 97 ? 5.881 4.932 1.094 1.00 93.44 97 ALA A C 1
ATOM 680 O O . ALA A 1 97 ? 7.032 4.503 1.018 1.00 93.44 97 ALA A O 1
ATOM 681 N N . HIS A 1 98 ? 5.068 4.595 2.100 1.00 90.81 98 HIS A N 1
ATOM 682 C CA . HIS A 1 98 ? 5.471 3.692 3.171 1.00 90.81 98 HIS A CA 1
ATOM 683 C C . HIS A 1 98 ? 5.774 2.277 2.656 1.00 90.81 98 HIS A C 1
ATOM 685 O O . HIS A 1 98 ? 6.793 1.688 3.024 1.00 90.81 98 HIS A O 1
ATOM 691 N N . ILE A 1 99 ? 4.928 1.727 1.779 1.00 90.75 99 ILE A N 1
ATOM 692 C CA . ILE A 1 99 ? 5.162 0.413 1.167 1.00 90.75 99 ILE A CA 1
ATOM 693 C C . ILE A 1 99 ? 6.408 0.460 0.270 1.00 90.75 99 ILE A C 1
ATOM 695 O O . ILE A 1 99 ? 7.225 -0.454 0.336 1.00 90.75 99 ILE A O 1
ATOM 699 N N . GLU A 1 100 ? 6.590 1.519 -0.525 1.00 92.12 100 GLU A N 1
ATOM 700 C CA . GLU A 1 100 ? 7.766 1.718 -1.385 1.00 92.12 100 GLU A CA 1
ATOM 701 C C . GLU A 1 100 ? 9.074 1.735 -0.596 1.00 92.12 100 GLU A C 1
ATOM 703 O O . GLU A 1 100 ? 10.012 1.014 -0.943 1.00 92.12 100 GLU A O 1
ATOM 708 N N . GLU A 1 101 ? 9.133 2.512 0.485 1.00 90.81 101 GLU A N 1
ATOM 709 C CA . GLU A 1 101 ? 10.325 2.607 1.324 1.00 90.81 101 GLU A CA 1
ATOM 710 C C . GLU A 1 101 ? 10.682 1.241 1.929 1.00 90.81 101 GLU A C 1
ATOM 712 O O . GLU A 1 101 ? 11.837 0.806 1.891 1.00 90.81 101 GLU A O 1
ATOM 717 N N . ASN A 1 102 ? 9.683 0.520 2.443 1.00 89.56 102 ASN A N 1
ATOM 718 C CA . ASN A 1 102 ? 9.889 -0.814 2.997 1.00 89.56 102 ASN A CA 1
ATOM 719 C C . ASN A 1 102 ? 10.271 -1.840 1.924 1.00 89.56 102 ASN A C 1
ATOM 721 O O . ASN A 1 102 ? 11.090 -2.718 2.189 1.00 89.56 102 ASN A O 1
ATOM 725 N N . LEU A 1 103 ? 9.737 -1.722 0.707 1.00 88.62 103 LEU A N 1
ATOM 726 C CA . LEU A 1 103 ? 10.079 -2.600 -0.409 1.00 88.62 103 LEU A CA 1
ATOM 727 C C . LEU A 1 103 ? 11.536 -2.395 -0.827 1.00 88.62 103 LEU A C 1
ATOM 729 O O . LEU A 1 103 ? 12.268 -3.364 -1.002 1.00 88.62 103 LEU A O 1
ATOM 733 N N . GLN A 1 104 ? 11.991 -1.144 -0.921 1.00 88.31 104 GLN A N 1
ATOM 734 C CA . GLN A 1 104 ? 13.393 -0.834 -1.200 1.00 88.31 104 GLN A CA 1
ATOM 735 C C . GLN A 1 104 ? 14.322 -1.404 -0.125 1.00 88.31 104 GLN A C 1
ATOM 737 O O . GLN A 1 104 ? 15.346 -2.004 -0.460 1.00 88.31 104 GLN A O 1
ATOM 742 N N . LYS A 1 105 ? 13.952 -1.273 1.156 1.00 85.88 105 LYS A N 1
ATOM 743 C CA . LYS A 1 105 ? 14.697 -1.872 2.272 1.00 85.88 105 LYS A CA 1
ATOM 744 C C . LYS A 1 105 ? 14.728 -3.395 2.175 1.00 85.88 105 LYS A C 1
ATOM 746 O O . LYS A 1 105 ? 15.804 -3.971 2.283 1.00 85.88 105 LYS A O 1
ATOM 751 N N . ALA A 1 106 ? 13.590 -4.036 1.911 1.00 83.94 106 ALA A N 1
ATOM 752 C CA . ALA A 1 106 ? 13.497 -5.485 1.759 1.00 83.94 106 ALA A CA 1
ATOM 753 C C . ALA A 1 106 ? 14.364 -5.992 0.599 1.00 83.94 106 ALA A C 1
ATOM 755 O O . ALA A 1 106 ? 15.155 -6.910 0.794 1.00 83.94 106 ALA A O 1
ATOM 756 N N . LEU A 1 107 ? 14.305 -5.344 -0.570 1.00 83.31 107 LEU A N 1
ATOM 757 C CA . LEU A 1 107 ? 15.141 -5.684 -1.726 1.00 83.31 107 LEU A CA 1
ATOM 758 C C . LEU A 1 107 ? 16.633 -5.512 -1.425 1.00 83.31 107 LEU A C 1
ATOM 760 O O . LEU A 1 107 ? 17.446 -6.345 -1.826 1.00 83.31 107 LEU A O 1
ATOM 764 N N . LEU A 1 108 ? 17.006 -4.450 -0.706 1.00 82.19 108 LEU A N 1
ATOM 765 C CA . LEU A 1 108 ? 18.388 -4.220 -0.294 1.00 82.19 108 LEU A CA 1
ATOM 766 C C . LEU A 1 108 ? 18.850 -5.307 0.686 1.00 82.19 108 LEU A C 1
ATOM 768 O O . LEU A 1 108 ? 19.915 -5.892 0.498 1.00 82.19 108 LEU A O 1
ATOM 772 N N . THR A 1 109 ? 18.029 -5.636 1.684 1.00 74.88 109 THR A N 1
ATOM 773 C CA . THR A 1 109 ? 18.301 -6.714 2.638 1.00 74.88 109 THR A CA 1
ATOM 774 C C . THR A 1 109 ? 18.364 -8.080 1.959 1.00 74.88 109 THR A C 1
ATOM 776 O O . THR A 1 109 ? 19.249 -8.849 2.302 1.00 74.88 109 THR A O 1
ATOM 779 N N . GLU A 1 110 ? 17.525 -8.398 0.970 1.00 70.00 110 GLU A N 1
ATOM 780 C CA . GLU A 1 110 ? 17.656 -9.647 0.201 1.00 70.00 110 GLU A CA 1
ATOM 781 C C . GLU A 1 110 ? 18.978 -9.696 -0.570 1.00 70.00 110 GLU A C 1
ATOM 783 O O . GLU A 1 110 ? 19.668 -10.717 -0.578 1.00 70.00 110 GLU A O 1
ATOM 788 N N . LYS A 1 111 ? 19.379 -8.566 -1.158 1.00 64.69 111 LYS A N 1
ATOM 789 C CA . LYS A 1 111 ? 20.623 -8.452 -1.924 1.00 64.69 111 LYS A CA 1
ATOM 790 C C . LYS A 1 111 ? 21.877 -8.559 -1.048 1.00 64.69 111 LYS A C 1
ATOM 792 O O . LYS A 1 111 ? 22.911 -9.013 -1.529 1.00 64.69 111 LYS A O 1
ATOM 797 N N . LEU A 1 112 ? 21.789 -8.158 0.222 1.00 60.91 112 LEU A N 1
ATOM 798 C CA . LEU A 1 112 ? 22.873 -8.236 1.212 1.00 60.91 112 LEU A CA 1
ATOM 799 C C . LEU A 1 112 ? 22.789 -9.471 2.136 1.00 60.91 112 LEU A C 1
ATOM 801 O O . LEU A 1 112 ? 23.776 -9.823 2.775 1.00 60.91 112 LEU A O 1
ATOM 805 N N . GLY A 1 113 ? 21.634 -10.135 2.216 1.00 54.12 113 GLY A N 1
ATOM 806 C CA . GLY A 1 113 ? 21.261 -11.062 3.291 1.00 54.12 113 GLY A CA 1
ATOM 807 C C . GLY A 1 113 ? 21.189 -12.540 2.912 1.00 54.12 113 GLY A C 1
ATOM 808 O O . GLY A 1 113 ? 20.842 -13.356 3.765 1.00 54.12 113 GLY A O 1
ATOM 809 N N . ASN A 1 114 ? 21.596 -12.937 1.702 1.00 52.25 114 ASN A N 1
ATOM 810 C CA . ASN A 1 114 ? 21.708 -14.359 1.331 1.00 52.25 114 ASN A CA 1
ATOM 811 C C . ASN A 1 114 ? 22.797 -15.133 2.130 1.00 52.25 114 ASN A C 1
ATOM 813 O O . ASN A 1 114 ? 23.126 -16.266 1.792 1.00 52.25 114 ASN A O 1
ATOM 817 N N . VAL A 1 115 ? 23.363 -14.527 3.186 1.00 52.72 115 VAL A N 1
ATOM 818 C CA . VAL A 1 115 ? 24.427 -15.064 4.055 1.00 52.72 115 VAL A CA 1
ATOM 819 C C . VAL A 1 115 ? 23.928 -15.427 5.468 1.00 52.72 115 VAL A C 1
ATOM 821 O O . VAL A 1 115 ? 24.636 -16.112 6.197 1.00 52.72 115 VAL A O 1
ATOM 824 N N . ALA A 1 116 ? 22.711 -15.053 5.884 1.00 49.41 116 ALA A N 1
ATOM 825 C CA . ALA A 1 116 ? 22.280 -15.231 7.278 1.00 49.41 116 ALA A CA 1
ATOM 826 C C . ALA A 1 116 ? 20.954 -15.999 7.421 1.00 49.41 116 ALA A C 1
ATOM 828 O O . ALA A 1 116 ? 19.913 -15.426 7.729 1.00 49.41 116 ALA A O 1
ATOM 829 N N . ARG A 1 117 ? 20.992 -17.326 7.252 1.00 41.25 117 ARG A N 1
ATOM 830 C CA . ARG A 1 117 ? 20.002 -18.226 7.870 1.00 41.25 117 ARG A CA 1
ATOM 831 C C . ARG A 1 117 ? 20.729 -19.255 8.744 1.00 41.25 117 ARG A C 1
ATOM 833 O O . ARG A 1 117 ? 21.342 -20.159 8.177 1.00 41.25 117 ARG A O 1
ATOM 840 N N . PRO A 1 118 ? 20.677 -19.174 10.085 1.00 47.94 118 PRO A N 1
ATOM 841 C CA . PRO A 1 118 ? 20.856 -20.360 10.908 1.00 47.94 118 PRO A CA 1
ATOM 842 C C . PRO A 1 118 ? 19.591 -21.228 10.794 1.00 47.94 118 PRO A C 1
ATOM 844 O O . PRO A 1 118 ? 18.477 -20.707 10.720 1.00 47.94 118 PRO A O 1
ATOM 847 N N . ARG A 1 119 ? 19.816 -22.539 10.668 1.00 45.47 119 ARG A N 1
ATOM 848 C CA . ARG A 1 119 ? 18.805 -23.601 10.562 1.00 45.47 119 ARG A CA 1
ATOM 849 C C . ARG A 1 119 ? 18.024 -23.798 11.852 1.00 45.47 119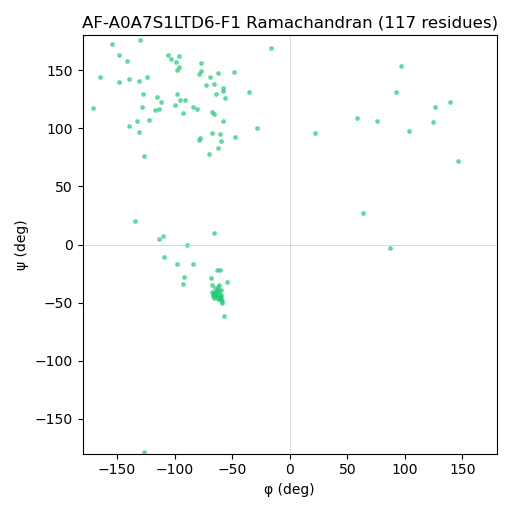 ARG A C 1
ATOM 851 O O . ARG A 1 119 ? 18.637 -23.622 12.925 1.00 45.47 119 ARG A O 1
#

pLDDT: mean 70.74, std 18.43, range [39.88, 93.44]

Nearest PDB structures (foldseek):
  2k8b-assembly1_B  TM=8.307E-01  e=2.392E-02  Homo sapiens
  2k8c-assembly1_B  TM=7.008E-01  e=4.283E-02  Homo sapiens
  1wz0-assembly1_A  TM=5.746E-01  e=5.347E-01  Homo sapiens

Solvent-accessible surface area (backbone atoms only — not comparable to full-atom values): 8258 Å² total; per-residue (Å²): 144,86,83,89,86,90,87,84,87,85,89,85,88,83,88,81,91,83,85,89,83,91,78,88,84,81,86,75,95,79,73,82,90,78,76,79,79,78,72,76,76,76,89,57,100,67,74,69,55,74,66,43,80,48,78,45,77,79,48,100,92,39,69,51,73,48,76,40,36,66,91,64,56,45,57,61,52,25,50,51,50,26,61,75,70,71,49,63,75,81,50,29,60,64,46,16,53,51,46,46,54,50,45,53,49,40,54,50,47,56,75,71,44,88,80,75,76,90,131

Secondary structure (DSSP, 8-state):
--------------------------------------------SSPPPEEEEEEEEEETTEEEEEEEETT--HHHHHHHHHHHHT--GGGHHHHHHHHHHHHHHHHHHHHHHTT----